Protein AF-A0A1B2ETP3-F1 (afdb_monomer_lite)

Organism: NCBI:txid1882682

Secondary structure (DSSP, 8-state):
-PPPPSS-EEEEEEEEE--TT-SS-EEEEEEEEE-TT-SS-EEEEEEES--S-HHHHHHHHHTHHHHHHHHHHHHHHT---

pLDDT: mean 72.8, std 12.25, range [36.16, 87.31]

InterPro domains:
  IPR025668 Transposase DDE domain [PF13701] (7-80)

Sequence (81 aa):
MGWPPNEVRRSYTNFRCQSGSWARPCWEVAKVEWHPGELVPRVGFIVCNLSRPAENIVAFYNQRGTCEQWIKEGKGAVKWT

Structure (mmCIF, N/CA/C/O backbone):
data_AF-A0A1B2ETP3-F1
#
_entry.id   AF-A0A1B2ETP3-F1
#
loop_
_atom_site.group_PDB
_atom_site.id
_atom_site.type_symbol
_atom_site.label_atom_id
_atom_site.label_alt_id
_atom_site.label_comp_id
_atom_site.label_asym_id
_atom_site.label_entity_id
_atom_site.label_seq_id
_atom_site.pdbx_PDB_ins_code
_atom_site.Cartn_x
_atom_site.Cartn_y
_atom_site.Cartn_z
_atom_site.occupancy
_atom_site.B_iso_or_equiv
_atom_site.auth_seq_id
_atom_site.auth_comp_id
_atom_site.auth_asym_id
_atom_site.auth_atom_id
_atom_site.pdbx_PDB_model_num
ATOM 1 N N . MET A 1 1 ? -18.365 13.794 12.375 1.00 36.16 1 MET A N 1
ATOM 2 C CA . MET A 1 1 ? -17.599 13.049 13.397 1.00 36.16 1 MET A CA 1
ATOM 3 C C . MET A 1 1 ? -18.139 11.625 13.423 1.00 36.16 1 MET A C 1
ATOM 5 O O . MET A 1 1 ? -19.248 11.431 13.899 1.00 36.16 1 MET A O 1
ATOM 9 N N . GLY A 1 2 ? -17.463 10.678 12.769 1.00 61.25 2 GLY A N 1
ATOM 10 C CA . GLY A 1 2 ? -17.953 9.303 12.591 1.00 61.25 2 GLY A CA 1
ATOM 11 C C . GLY A 1 2 ? -17.475 8.381 13.710 1.00 61.25 2 GLY A C 1
ATOM 12 O O . GLY A 1 2 ? -16.331 8.495 14.140 1.00 61.25 2 GLY A O 1
ATOM 13 N N . TRP A 1 3 ? -18.356 7.494 14.176 1.00 55.16 3 TRP A N 1
ATOM 14 C CA . TRP A 1 3 ? -18.022 6.422 15.116 1.00 55.16 3 TRP A CA 1
ATOM 15 C C . TRP A 1 3 ? -16.881 5.545 14.574 1.00 55.16 3 TRP A C 1
ATOM 17 O O . TRP A 1 3 ? -16.854 5.286 13.366 1.00 55.16 3 TRP A O 1
ATOM 27 N N . PRO A 1 4 ? -15.957 5.071 15.431 1.00 56.72 4 PRO A N 1
ATOM 28 C CA . PRO A 1 4 ? -14.918 4.153 14.997 1.00 56.72 4 PRO A CA 1
ATOM 29 C C . PRO A 1 4 ? -15.580 2.867 14.473 1.00 56.72 4 PRO A C 1
ATOM 31 O O . PRO A 1 4 ? -16.381 2.259 15.188 1.00 56.72 4 PRO A O 1
ATOM 34 N N . PRO A 1 5 ? -15.315 2.470 13.216 1.00 61.22 5 PRO A N 1
ATOM 35 C CA . PRO A 1 5 ? -15.883 1.254 12.651 1.00 61.22 5 PRO A CA 1
ATOM 36 C C . PRO A 1 5 ? -15.427 0.034 13.459 1.00 61.22 5 PRO A C 1
ATOM 38 O O . PRO A 1 5 ? -14.262 -0.073 13.837 1.00 61.22 5 PRO A O 1
ATOM 41 N N . ASN A 1 6 ? -16.351 -0.898 13.705 1.00 70.44 6 ASN A N 1
ATOM 42 C CA . ASN A 1 6 ? -16.082 -2.145 14.435 1.00 70.44 6 ASN A CA 1
ATOM 43 C C . ASN A 1 6 ? -15.348 -3.196 13.567 1.00 70.44 6 ASN A C 1
ATOM 45 O O . ASN A 1 6 ? -15.150 -4.335 13.975 1.00 70.44 6 ASN A O 1
ATOM 49 N N . GLU A 1 7 ? -14.960 -2.824 12.346 1.00 75.69 7 GLU A N 1
ATOM 50 C CA . GLU A 1 7 ? -14.284 -3.676 11.371 1.00 75.69 7 GLU A CA 1
ATOM 51 C C . GLU A 1 7 ? -12.986 -3.030 10.874 1.00 75.69 7 GLU A C 1
ATOM 53 O O . GLU A 1 7 ? -12.811 -1.810 10.930 1.00 75.69 7 GLU A O 1
ATOM 58 N N . VAL A 1 8 ? -12.073 -3.857 10.357 1.00 80.88 8 VAL A N 1
ATOM 59 C CA . VAL A 1 8 ? -10.808 -3.373 9.796 1.00 80.88 8 VAL A CA 1
ATOM 60 C C . VAL A 1 8 ? -11.064 -2.728 8.437 1.00 80.88 8 VAL A C 1
ATOM 62 O O . VAL A 1 8 ? -11.293 -3.425 7.447 1.00 80.88 8 VAL A O 1
ATOM 65 N N . ARG A 1 9 ? -10.968 -1.398 8.362 1.00 83.50 9 ARG A N 1
ATOM 66 C CA . ARG A 1 9 ? -11.165 -0.656 7.111 1.00 83.50 9 ARG A CA 1
ATOM 67 C C . ARG A 1 9 ? -9.831 -0.417 6.417 1.00 83.50 9 ARG A C 1
ATOM 69 O O . ARG A 1 9 ? -8.926 0.178 6.997 1.00 83.50 9 ARG A O 1
ATOM 76 N N . ARG A 1 10 ? -9.714 -0.855 5.163 1.00 86.75 10 ARG A N 1
ATOM 77 C CA . ARG A 1 10 ? -8.499 -0.707 4.349 1.00 86.75 10 ARG A CA 1
ATOM 78 C C . ARG A 1 10 ? -8.752 0.277 3.215 1.00 86.75 10 ARG A C 1
ATOM 80 O O . ARG A 1 10 ? -9.721 0.121 2.479 1.00 86.75 10 ARG A O 1
ATOM 87 N N . SER A 1 11 ? -7.871 1.256 3.070 1.00 83.69 11 SER A N 1
ATOM 88 C CA . SER A 1 11 ? -7.878 2.219 1.971 1.00 83.69 11 SER A CA 1
ATOM 89 C C . SER A 1 11 ? -6.535 2.197 1.257 1.00 83.69 11 SER A C 1
ATOM 91 O O . SER A 1 11 ? -5.482 2.147 1.895 1.00 83.69 11 SER A O 1
ATOM 93 N N . TYR A 1 12 ? -6.575 2.269 -0.070 1.00 85.56 12 TYR A N 1
ATOM 94 C CA . TYR A 1 12 ? -5.389 2.266 -0.918 1.00 85.56 12 TYR A CA 1
ATOM 95 C C . TYR A 1 12 ? -5.399 3.490 -1.823 1.00 85.56 12 TYR A C 1
ATOM 97 O O . TYR A 1 12 ? -6.412 3.792 -2.449 1.00 85.56 12 TYR A O 1
ATOM 105 N N . THR A 1 13 ? -4.268 4.177 -1.924 1.00 84.19 13 THR A N 1
ATOM 106 C CA . THR A 1 13 ? -4.071 5.254 -2.898 1.00 84.19 13 THR A CA 1
ATOM 107 C C . THR A 1 13 ? -2.744 5.062 -3.609 1.00 84.19 13 THR A C 1
ATOM 109 O O . THR A 1 13 ? -1.784 4.597 -3.001 1.00 84.19 13 THR A O 1
ATOM 112 N N . ASN A 1 14 ? -2.693 5.376 -4.902 1.00 82.69 14 ASN A N 1
ATOM 113 C CA . ASN A 1 14 ? -1.457 5.355 -5.677 1.00 82.69 14 ASN A CA 1
ATOM 114 C C . ASN A 1 14 ? -1.134 6.765 -6.167 1.00 82.69 14 ASN A C 1
ATOM 116 O O . ASN A 1 14 ? -2.027 7.513 -6.558 1.00 82.69 14 ASN A O 1
ATOM 120 N N . PHE A 1 15 ? 0.144 7.118 -6.145 1.00 81.25 15 PHE A N 1
ATOM 121 C CA . PHE A 1 15 ? 0.651 8.378 -6.668 1.00 81.25 15 PHE A CA 1
ATOM 122 C C . PHE A 1 15 ? 2.053 8.176 -7.236 1.00 81.25 15 PHE A C 1
ATOM 124 O O . PHE A 1 15 ? 2.731 7.196 -6.935 1.00 81.25 15 PHE A O 1
ATOM 131 N N . ARG A 1 16 ? 2.499 9.087 -8.102 1.00 82.00 16 ARG A N 1
ATOM 132 C CA . ARG A 1 16 ? 3.880 9.061 -8.594 1.00 82.00 16 ARG A CA 1
ATOM 133 C C . ARG A 1 16 ? 4.781 9.792 -7.617 1.00 82.00 16 ARG A C 1
ATOM 135 O O . ARG A 1 16 ? 4.496 10.927 -7.249 1.00 82.00 16 ARG A O 1
ATOM 142 N N . CYS A 1 17 ? 5.878 9.148 -7.254 1.00 75.81 17 CYS A N 1
ATOM 143 C CA . CYS A 1 17 ? 6.908 9.708 -6.400 1.00 75.81 17 CYS A CA 1
ATOM 144 C C . CYS A 1 17 ? 8.255 9.598 -7.118 1.00 75.81 17 CYS A C 1
ATOM 146 O O . CYS A 1 17 ? 8.591 8.559 -7.694 1.00 75.81 17 CYS A O 1
ATOM 148 N N . GLN A 1 18 ? 9.025 10.683 -7.104 1.00 76.75 18 GLN A N 1
ATOM 149 C CA . GLN A 1 18 ? 10.409 10.683 -7.558 1.00 76.75 18 GLN A CA 1
ATOM 150 C C . GLN A 1 18 ? 11.289 10.998 -6.356 1.00 76.75 18 GLN A C 1
ATOM 152 O O . GLN A 1 18 ? 11.456 12.151 -5.968 1.00 76.75 18 GLN A O 1
ATOM 157 N N . SER A 1 19 ? 11.834 9.947 -5.750 1.00 70.12 19 SER A N 1
ATOM 158 C CA . SER A 1 19 ? 12.891 10.103 -4.756 1.00 70.12 19 SER A CA 1
ATOM 159 C C . SER A 1 19 ? 14.179 10.527 -5.468 1.00 70.12 19 SER A C 1
ATOM 161 O O . SER A 1 19 ? 14.462 10.051 -6.569 1.00 70.12 19 SER A O 1
ATOM 163 N N . GLY A 1 20 ? 14.953 11.429 -4.856 1.00 71.25 20 GLY A N 1
ATOM 164 C CA . GLY A 1 20 ? 16.098 12.094 -5.494 1.00 71.25 20 GLY A CA 1
ATOM 165 C C . GLY A 1 20 ? 17.171 11.151 -6.052 1.00 71.25 20 GLY A C 1
ATOM 166 O O . GLY A 1 20 ? 17.891 11.527 -6.970 1.00 71.25 20 GLY A O 1
ATOM 167 N N . SER A 1 21 ? 17.242 9.913 -5.560 1.00 76.31 21 SER A N 1
ATOM 168 C CA . SER A 1 21 ? 18.188 8.895 -6.036 1.00 76.31 21 SER A CA 1
ATOM 169 C C . SER A 1 21 ? 17.711 8.113 -7.269 1.00 76.31 21 SER A C 1
ATOM 171 O O . SER A 1 21 ? 18.458 7.287 -7.791 1.00 76.31 21 SER A O 1
ATOM 173 N N . TRP A 1 22 ? 16.474 8.318 -7.734 1.00 77.06 22 TRP A N 1
ATOM 174 C CA . TRP A 1 22 ? 15.876 7.544 -8.824 1.00 77.06 22 TRP A CA 1
ATOM 175 C C . TRP A 1 22 ? 15.868 8.341 -10.127 1.00 77.06 22 TRP A C 1
ATOM 177 O O . TRP A 1 22 ? 15.300 9.428 -10.215 1.00 77.06 22 TRP A O 1
ATOM 187 N N . ALA A 1 23 ? 16.449 7.754 -11.177 1.00 75.62 23 ALA A N 1
ATOM 188 C CA . ALA A 1 23 ? 16.511 8.364 -12.508 1.00 75.62 23 ALA A CA 1
ATOM 189 C C . ALA A 1 23 ? 15.137 8.496 -13.191 1.00 75.62 23 ALA A C 1
ATOM 191 O O . ALA A 1 23 ? 14.985 9.248 -14.151 1.00 75.62 23 ALA A O 1
ATOM 192 N N . ARG A 1 24 ? 14.136 7.732 -12.740 1.00 76.00 24 ARG A N 1
ATOM 193 C CA . ARG A 1 24 ? 12.780 7.718 -13.296 1.00 76.00 24 ARG A CA 1
ATOM 194 C C . ARG A 1 24 ? 11.761 7.748 -12.157 1.00 76.00 24 ARG A C 1
ATOM 196 O O . ARG A 1 24 ? 12.018 7.121 -11.130 1.00 76.00 24 ARG A O 1
ATOM 203 N N . PRO A 1 25 ? 10.615 8.429 -12.331 1.00 75.88 25 PRO A N 1
ATOM 204 C CA . PRO A 1 25 ? 9.552 8.431 -11.336 1.00 75.88 25 PRO A CA 1
ATOM 205 C C . PRO A 1 25 ? 8.974 7.023 -11.162 1.00 75.88 25 PRO A C 1
ATOM 207 O O . PRO A 1 25 ? 8.758 6.296 -12.136 1.00 75.88 25 PRO A O 1
ATOM 210 N N . CYS A 1 26 ? 8.708 6.660 -9.913 1.00 77.00 26 CYS A N 1
ATOM 211 C CA . CYS A 1 26 ? 8.132 5.381 -9.515 1.00 77.00 26 CYS A CA 1
ATOM 212 C C . CYS A 1 26 ? 6.668 5.581 -9.117 1.00 77.00 26 CYS A C 1
ATOM 214 O O . CYS A 1 26 ? 6.260 6.682 -8.741 1.00 77.00 26 CYS A O 1
ATOM 216 N N . TRP A 1 27 ? 5.875 4.514 -9.154 1.00 79.31 27 TRP A N 1
ATOM 217 C CA . TRP A 1 27 ? 4.563 4.515 -8.519 1.00 79.31 27 TRP A CA 1
ATOM 218 C C . TRP A 1 27 ? 4.715 4.133 -7.050 1.00 79.31 27 TRP A C 1
ATOM 220 O O . TRP A 1 27 ? 5.310 3.113 -6.718 1.00 79.31 27 TRP A O 1
ATOM 230 N N . GLU A 1 28 ? 4.166 4.940 -6.160 1.00 80.50 28 GLU A N 1
ATOM 231 C CA . GLU A 1 28 ? 4.085 4.662 -4.735 1.00 80.50 28 GLU A CA 1
ATOM 232 C C . GLU A 1 28 ? 2.625 4.414 -4.365 1.00 80.50 28 GLU A C 1
ATOM 234 O O . GLU A 1 28 ? 1.728 5.160 -4.759 1.00 80.50 28 GLU A O 1
ATOM 239 N N . VAL A 1 29 ? 2.378 3.330 -3.638 1.00 84.75 29 VAL A N 1
ATOM 240 C CA . VAL A 1 29 ? 1.064 2.980 -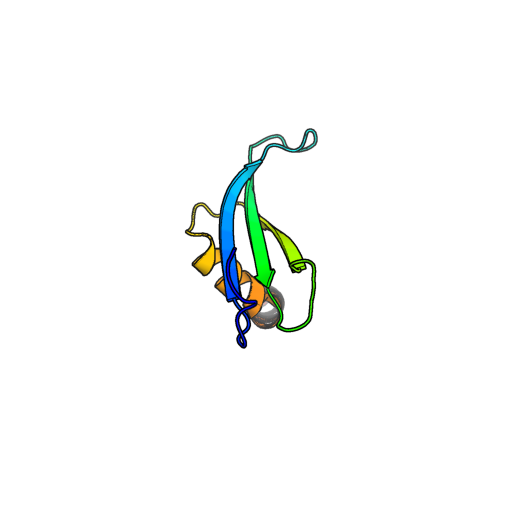3.113 1.00 84.75 29 VAL A CA 1
ATOM 241 C C . VAL A 1 29 ? 1.088 3.158 -1.608 1.00 84.75 29 VAL A C 1
ATOM 243 O O . VAL A 1 29 ? 1.820 2.452 -0.917 1.00 84.75 29 VAL A O 1
ATOM 246 N N . ALA A 1 30 ? 0.255 4.058 -1.096 1.00 86.00 30 ALA A N 1
ATOM 247 C CA . ALA A 1 30 ? -0.002 4.163 0.330 1.00 86.00 30 ALA A CA 1
ATOM 248 C C . ALA A 1 30 ? -1.190 3.270 0.706 1.00 86.00 30 ALA A C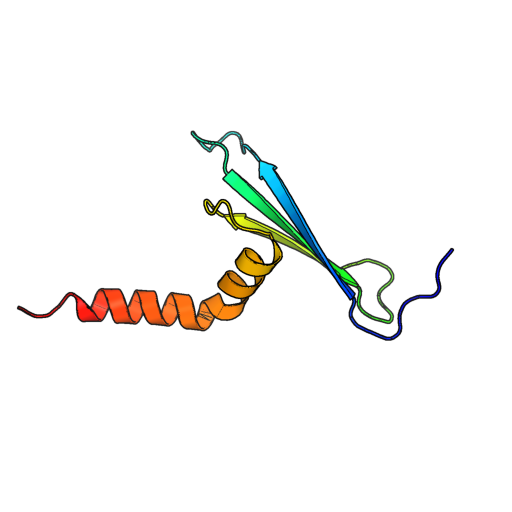 1
ATOM 250 O O . ALA A 1 30 ? -2.281 3.350 0.132 1.00 86.00 30 ALA A O 1
ATOM 251 N N . LYS A 1 31 ? -0.953 2.408 1.689 1.00 86.06 31 LYS A N 1
ATOM 252 C CA . LYS A 1 31 ? -1.921 1.527 2.332 1.00 86.06 31 LYS A CA 1
ATOM 253 C C . LYS A 1 31 ? -2.245 2.108 3.699 1.00 86.06 31 LYS A C 1
ATOM 255 O O . LYS A 1 31 ? -1.344 2.277 4.512 1.00 86.06 31 LYS A O 1
ATOM 260 N N . VAL A 1 32 ? -3.519 2.384 3.951 1.00 85.75 32 VAL A N 1
ATOM 261 C CA . VAL A 1 32 ? -4.020 2.895 5.229 1.00 85.75 32 VAL A CA 1
ATOM 262 C C . VAL A 1 32 ? -4.992 1.870 5.799 1.00 85.75 32 VAL A C 1
ATOM 264 O O . VAL A 1 32 ? -6.011 1.571 5.178 1.00 85.75 32 VAL A O 1
ATOM 267 N N . GLU A 1 33 ? -4.681 1.317 6.965 1.00 87.31 33 GLU A N 1
ATOM 268 C CA . GLU A 1 33 ? -5.507 0.329 7.658 1.00 87.31 33 GLU A CA 1
ATOM 269 C C . GLU A 1 33 ? -5.980 0.881 9.001 1.00 87.31 33 GLU A C 1
ATOM 271 O O . GLU A 1 33 ? -5.182 1.231 9.868 1.00 87.31 33 GLU A O 1
ATOM 276 N N . TRP A 1 3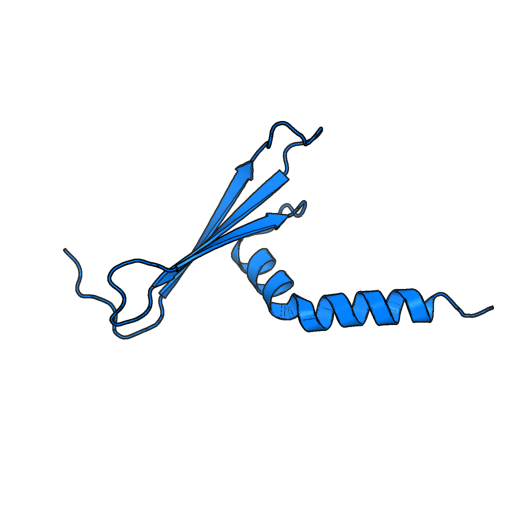4 ? -7.295 0.945 9.176 1.00 84.75 34 TRP A N 1
ATOM 277 C CA . TRP A 1 34 ? -7.939 1.305 10.431 1.00 84.75 34 TRP A CA 1
ATOM 278 C C . TRP A 1 34 ? -8.294 0.042 11.196 1.00 84.75 34 TRP A C 1
ATOM 280 O O . TRP A 1 34 ? -9.047 -0.788 10.688 1.00 84.75 34 TRP A O 1
ATOM 290 N N . HIS A 1 35 ? -7.769 -0.088 12.411 1.00 83.75 35 HIS A N 1
ATOM 291 C CA . HIS A 1 35 ? -8.094 -1.183 13.316 1.00 83.75 35 HIS A CA 1
ATOM 292 C C . HIS A 1 35 ? -9.020 -0.688 14.437 1.00 83.75 35 HIS A C 1
ATOM 294 O O . HIS A 1 35 ? -8.805 0.410 14.960 1.00 83.75 35 HIS A O 1
ATOM 300 N N . PRO A 1 36 ? -10.043 -1.470 14.828 1.00 82.12 36 PRO A N 1
ATOM 301 C CA . PRO A 1 36 ? -10.918 -1.101 15.933 1.00 82.12 36 PRO A CA 1
ATOM 302 C C . PRO A 1 36 ? -10.108 -1.000 17.233 1.00 82.12 36 PRO A C 1
ATOM 304 O O . PRO A 1 36 ? -9.343 -1.902 17.569 1.00 82.12 36 PRO A O 1
ATOM 307 N N . GLY A 1 37 ? -10.264 0.114 17.953 1.00 81.62 37 GLY A N 1
ATOM 308 C CA . GLY A 1 37 ? -9.525 0.402 19.189 1.00 81.62 37 GLY A CA 1
ATOM 309 C C . GLY A 1 37 ? -8.185 1.125 18.998 1.00 81.62 37 GLY A C 1
ATOM 310 O O . GLY A 1 37 ? -7.609 1.579 19.983 1.00 81.62 37 GLY A O 1
ATOM 311 N N . GLU A 1 38 ? -7.707 1.299 17.762 1.00 82.25 38 GLU A N 1
ATOM 312 C CA . GLU A 1 38 ? -6.515 2.100 17.460 1.00 82.25 38 GLU A CA 1
ATOM 313 C C . GLU A 1 38 ? -6.916 3.548 17.124 1.00 82.25 38 GLU A C 1
ATOM 315 O O . GLU A 1 38 ? -7.727 3.800 16.234 1.00 82.25 38 GLU A O 1
ATOM 320 N N . LEU A 1 39 ? -6.348 4.519 17.850 1.00 83.88 39 LEU A N 1
ATOM 321 C CA . LEU A 1 39 ? -6.588 5.956 17.625 1.00 83.88 39 LEU A CA 1
ATOM 322 C C . LEU A 1 39 ? -5.982 6.461 16.309 1.00 83.88 39 LEU A C 1
ATOM 324 O O . LEU A 1 39 ? -6.423 7.476 15.772 1.00 83.88 39 LEU A O 1
ATOM 328 N N . VAL A 1 40 ? -4.959 5.768 15.809 1.00 83.19 40 VAL A N 1
ATOM 329 C CA . VAL A 1 40 ? -4.220 6.122 14.598 1.00 83.19 40 VAL A CA 1
ATOM 330 C C . VAL A 1 40 ? -4.273 4.967 13.601 1.00 83.19 40 VAL A C 1
ATOM 332 O O . VAL A 1 40 ? -4.202 3.809 14.013 1.00 83.19 40 VAL A O 1
ATOM 335 N N . PRO A 1 41 ? -4.397 5.244 12.293 1.00 85.06 41 PRO A N 1
ATOM 336 C CA . PRO A 1 41 ? -4.350 4.195 11.293 1.00 85.06 41 PRO A CA 1
ATOM 337 C C . PRO A 1 41 ? -2.919 3.693 11.109 1.00 85.06 41 PRO A C 1
ATOM 339 O O . PRO A 1 41 ? -1.950 4.450 11.205 1.00 85.06 41 PRO A O 1
ATOM 342 N N . ARG A 1 42 ? -2.791 2.425 10.732 1.00 86.44 42 ARG A N 1
ATOM 343 C CA . ARG A 1 42 ? -1.524 1.853 10.285 1.00 86.44 42 ARG A CA 1
ATOM 344 C C . ARG A 1 42 ? -1.298 2.242 8.835 1.00 86.44 42 ARG A C 1
ATOM 346 O O . ARG A 1 42 ? -2.108 1.910 7.968 1.00 86.44 42 ARG A O 1
ATOM 353 N N . VAL A 1 43 ? -0.206 2.953 8.574 1.00 82.06 43 VAL A N 1
ATOM 354 C CA . VAL A 1 43 ? 0.153 3.412 7.229 1.00 82.06 43 VAL A CA 1
ATOM 355 C C . VAL A 1 43 ? 1.396 2.670 6.752 1.00 82.06 43 VAL A C 1
ATOM 357 O O . VAL A 1 43 ? 2.402 2.616 7.454 1.00 82.06 43 VAL A O 1
ATOM 360 N N . GLY A 1 44 ? 1.322 2.096 5.554 1.00 84.00 44 GLY A N 1
ATOM 361 C CA . GLY A 1 44 ? 2.446 1.461 4.872 1.00 84.00 44 GLY A CA 1
ATOM 362 C C . GLY A 1 44 ? 2.589 1.975 3.445 1.00 84.00 44 GLY A C 1
A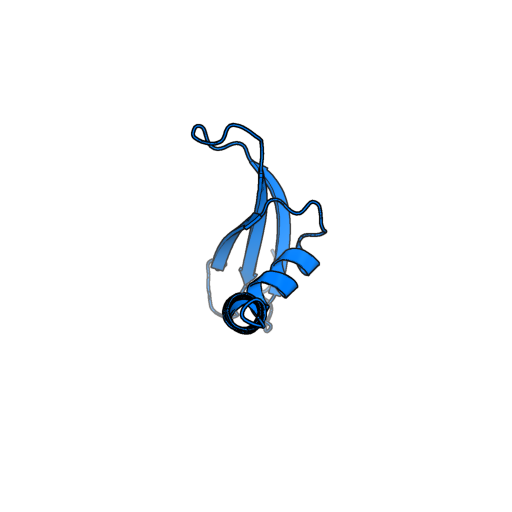TOM 363 O O . GLY A 1 44 ? 1.597 2.329 2.810 1.00 84.00 44 GLY A O 1
ATOM 364 N N . PHE A 1 45 ? 3.816 1.983 2.928 1.00 79.81 45 PHE A N 1
ATOM 365 C CA . PHE A 1 45 ? 4.121 2.427 1.569 1.00 79.81 45 PHE A CA 1
ATOM 366 C C . PHE A 1 45 ? 4.717 1.274 0.765 1.00 79.81 45 PHE A C 1
ATOM 368 O O . PHE A 1 45 ? 5.592 0.552 1.245 1.00 79.81 45 PHE A O 1
ATOM 375 N N . ILE A 1 46 ? 4.242 1.098 -0.463 1.00 80.06 46 ILE A N 1
ATOM 376 C CA . ILE A 1 46 ? 4.762 0.121 -1.417 1.00 80.06 46 ILE A CA 1
ATOM 377 C C . ILE A 1 46 ? 5.243 0.890 -2.638 1.00 80.06 46 ILE A C 1
ATOM 379 O O . ILE A 1 46 ? 4.447 1.482 -3.362 1.00 80.06 46 ILE A O 1
ATOM 383 N N . VAL A 1 47 ? 6.545 0.846 -2.893 1.00 76.44 47 VAL A N 1
ATOM 384 C CA . VAL A 1 47 ? 7.114 1.376 -4.133 1.00 76.44 47 VAL A CA 1
ATOM 385 C C . VAL A 1 47 ? 7.024 0.294 -5.203 1.00 76.44 47 VAL A C 1
ATOM 387 O O . VAL A 1 47 ? 7.484 -0.831 -5.008 1.00 76.44 47 VAL A O 1
ATOM 390 N N . CYS A 1 48 ? 6.440 0.624 -6.347 1.00 73.88 48 CYS A N 1
ATOM 391 C CA . CYS A 1 48 ? 6.314 -0.267 -7.487 1.00 73.88 48 CYS A CA 1
ATOM 392 C C . CYS A 1 48 ? 6.595 0.473 -8.805 1.00 73.88 48 CYS A C 1
ATOM 394 O O . CYS A 1 48 ? 6.415 1.680 -8.940 1.00 73.88 48 CYS A O 1
ATOM 396 N N . ASN A 1 49 ? 7.048 -0.263 -9.817 1.00 72.75 49 ASN A N 1
ATOM 397 C CA . ASN A 1 49 ? 7.169 0.264 -11.183 1.00 72.75 49 ASN A CA 1
ATOM 398 C C . ASN A 1 49 ? 5.886 0.008 -12.008 1.00 72.75 49 ASN A C 1
ATOM 400 O O . ASN A 1 49 ? 5.759 0.421 -13.154 1.00 72.75 49 ASN A O 1
ATOM 404 N N . LEU A 1 50 ? 4.906 -0.684 -11.424 1.00 70.38 50 LEU A N 1
ATOM 405 C CA . LEU A 1 50 ? 3.705 -1.143 -12.111 1.00 70.38 50 LEU A CA 1
ATOM 406 C C . LEU A 1 50 ? 2.655 -0.029 -12.166 1.00 70.38 50 LEU A C 1
ATOM 408 O O . LEU A 1 50 ? 2.188 0.445 -11.138 1.00 70.38 50 LEU A O 1
ATOM 412 N N . SER A 1 51 ? 2.211 0.331 -13.371 1.00 70.62 51 SER A N 1
ATOM 413 C CA . SER A 1 51 ? 1.068 1.231 -13.573 1.00 70.62 51 SER A CA 1
ATOM 414 C C . SER A 1 51 ? -0.250 0.450 -13.470 1.00 70.62 51 SER A C 1
ATOM 416 O O . SER A 1 51 ? -0.925 0.212 -14.470 1.00 70.62 51 SER A O 1
ATOM 418 N N . ARG A 1 52 ? -0.579 -0.034 -12.268 1.00 77.00 52 ARG A N 1
ATOM 419 C CA . ARG A 1 52 ? -1.786 -0.825 -11.960 1.00 77.00 52 ARG A CA 1
ATOM 420 C C . ARG A 1 52 ? -2.581 -0.126 -10.844 1.00 77.00 52 ARG A C 1
ATOM 422 O O . ARG A 1 52 ? -2.000 0.661 -10.103 1.00 77.00 52 ARG A O 1
A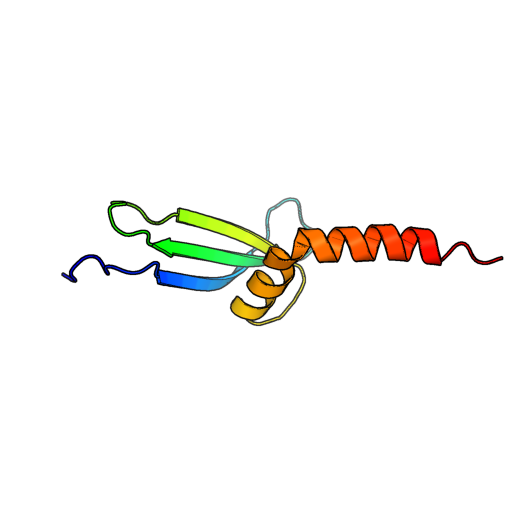TOM 429 N N . PRO A 1 53 ? -3.889 -0.390 -10.691 1.00 81.62 53 PRO A N 1
ATOM 430 C CA . PRO A 1 53 ? -4.642 0.141 -9.558 1.00 81.62 53 PRO A CA 1
ATOM 431 C C . PRO A 1 53 ? -4.058 -0.358 -8.228 1.00 81.62 53 PRO A C 1
ATOM 433 O O . PRO A 1 53 ? -3.545 -1.478 -8.139 1.00 81.62 53 PRO A O 1
ATOM 436 N N . ALA A 1 54 ? -4.143 0.488 -7.199 1.00 81.44 54 ALA A N 1
ATOM 437 C CA . ALA A 1 54 ? -3.496 0.286 -5.901 1.00 81.44 54 ALA A CA 1
ATOM 438 C C . ALA A 1 54 ? -3.876 -1.050 -5.238 1.00 81.44 54 ALA A C 1
ATOM 440 O O . ALA A 1 54 ? -3.018 -1.726 -4.677 1.00 81.44 54 ALA A O 1
ATOM 441 N N . GLU A 1 55 ? -5.135 -1.468 -5.373 1.00 82.75 55 GLU A N 1
ATOM 442 C CA . GLU A 1 55 ? -5.648 -2.744 -4.861 1.00 82.75 55 GLU A CA 1
ATOM 443 C C . GLU A 1 55 ? -4.936 -3.948 -5.482 1.00 82.75 55 GLU A C 1
ATOM 445 O O . GLU A 1 55 ? -4.522 -4.858 -4.768 1.00 82.75 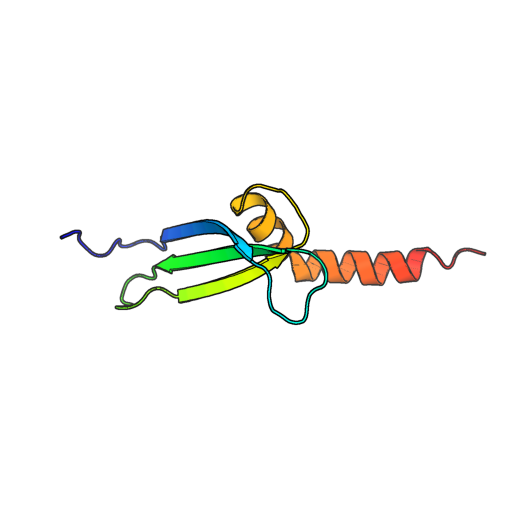55 GLU A O 1
ATOM 450 N N . ASN A 1 56 ? -4.708 -3.924 -6.798 1.00 81.62 56 ASN A N 1
ATOM 451 C CA . ASN A 1 56 ? -4.013 -5.003 -7.501 1.00 81.62 56 ASN A CA 1
ATOM 452 C C . ASN A 1 56 ? -2.534 -5.057 -7.121 1.00 81.62 56 ASN A C 1
ATOM 454 O O . ASN A 1 56 ? -1.965 -6.141 -7.014 1.00 81.62 56 ASN A O 1
ATOM 458 N N . ILE A 1 57 ? -1.909 -3.897 -6.903 1.00 79.06 57 ILE A N 1
ATOM 459 C CA . ILE A 1 57 ? -0.523 -3.820 -6.429 1.00 79.06 57 ILE A CA 1
ATOM 460 C C . ILE A 1 57 ? -0.437 -4.398 -5.016 1.00 79.06 57 ILE A C 1
ATOM 462 O O . ILE A 1 57 ? 0.414 -5.241 -4.748 1.00 79.06 57 ILE A O 1
ATOM 466 N N . VAL A 1 58 ? -1.347 -4.014 -4.121 1.00 80.62 58 VAL A N 1
ATOM 467 C CA . VAL A 1 58 ? -1.369 -4.544 -2.755 1.00 80.62 58 VAL A CA 1
ATOM 468 C C . VAL A 1 58 ? -1.661 -6.042 -2.748 1.00 80.62 58 VAL A C 1
ATOM 470 O O . VAL A 1 58 ? -0.984 -6.777 -2.040 1.00 80.62 58 VAL A O 1
ATOM 473 N N . ALA A 1 59 ? -2.611 -6.527 -3.549 1.00 82.06 59 ALA A N 1
ATOM 474 C CA . ALA A 1 59 ? -2.898 -7.955 -3.670 1.00 82.06 59 ALA A CA 1
ATOM 475 C C . ALA A 1 59 ? -1.694 -8.746 -4.207 1.00 82.06 59 ALA A C 1
ATOM 477 O O . ALA A 1 59 ? -1.425 -9.853 -3.739 1.00 82.06 59 ALA A O 1
ATOM 478 N N . PHE A 1 60 ? -0.941 -8.171 -5.148 1.00 75.06 60 PHE A N 1
ATOM 479 C CA . PHE A 1 60 ? 0.289 -8.756 -5.678 1.00 75.06 60 PHE A CA 1
ATOM 480 C C . PHE A 1 60 ? 1.390 -8.838 -4.608 1.00 75.06 60 PHE A C 1
ATOM 482 O O . PHE A 1 60 ? 1.967 -9.901 -4.393 1.00 75.06 60 PHE A O 1
ATOM 489 N N . TYR A 1 61 ? 1.641 -7.749 -3.877 1.00 72.06 61 TYR A N 1
ATOM 490 C CA . TYR A 1 61 ? 2.670 -7.713 -2.831 1.00 72.06 61 TYR A CA 1
ATOM 491 C C . TYR A 1 61 ? 2.257 -8.416 -1.527 1.00 72.06 61 TYR A C 1
ATOM 493 O O . TYR A 1 61 ? 3.120 -8.891 -0.798 1.00 72.06 61 TYR A O 1
ATOM 501 N N . ASN A 1 62 ? 0.968 -8.565 -1.221 1.00 75.44 62 ASN A N 1
ATOM 502 C CA . ASN A 1 62 ? 0.520 -9.404 -0.103 1.00 75.44 62 ASN A CA 1
ATOM 503 C C . ASN A 1 62 ? 0.757 -10.897 -0.383 1.00 75.44 62 ASN A C 1
ATOM 505 O O . ASN A 1 62 ? 0.950 -11.674 0.546 1.00 75.44 62 ASN A O 1
ATOM 509 N N . GLN A 1 63 ? 0.816 -11.293 -1.657 1.00 69.25 63 GLN A N 1
ATOM 510 C CA . GLN A 1 63 ? 1.232 -12.630 -2.093 1.00 69.25 63 GLN A CA 1
ATOM 511 C C . GLN A 1 63 ? 2.754 -12.738 -2.277 1.00 69.25 63 GLN A C 1
ATOM 513 O O . GLN A 1 63 ? 3.241 -13.677 -2.904 1.00 69.25 63 GLN A O 1
ATOM 518 N N . ARG A 1 64 ? 3.534 -11.787 -1.743 1.00 62.25 64 ARG A N 1
ATOM 519 C CA . ARG A 1 64 ? 4.985 -11.719 -1.950 1.00 62.25 64 ARG A CA 1
ATOM 520 C C . ARG A 1 64 ? 5.722 -12.974 -1.493 1.00 62.25 64 ARG A C 1
ATOM 522 O O . ARG A 1 64 ? 6.666 -13.338 -2.173 1.00 62.25 64 ARG A O 1
ATOM 529 N N . GLY A 1 65 ? 5.280 -13.674 -0.446 1.00 61.56 65 GLY A N 1
ATOM 530 C CA . GLY A 1 65 ? 5.881 -14.962 -0.064 1.00 61.56 65 GLY A CA 1
ATOM 531 C C . GLY A 1 65 ? 5.816 -15.986 -1.202 1.00 61.56 65 GLY A C 1
ATOM 532 O O . GLY A 1 65 ? 6.826 -16.584 -1.564 1.00 61.56 65 GLY A O 1
ATOM 533 N N . THR A 1 66 ? 4.657 -16.092 -1.852 1.00 60.56 66 THR A N 1
ATOM 534 C CA . THR A 1 66 ? 4.467 -16.895 -3.062 1.00 60.56 66 THR A CA 1
ATOM 535 C C . THR A 1 66 ? 5.275 -16.322 -4.223 1.00 60.56 66 THR A C 1
ATOM 537 O O . THR A 1 66 ? 5.932 -17.059 -4.938 1.00 60.56 66 THR A O 1
ATOM 540 N N . CYS A 1 67 ? 5.286 -15.004 -4.416 1.00 59.94 67 CYS A N 1
ATOM 541 C CA . CYS A 1 67 ? 5.991 -14.372 -5.532 1.00 59.94 67 CYS A CA 1
ATOM 542 C C . CYS A 1 67 ? 7.525 -14.512 -5.433 1.00 59.94 67 CYS A C 1
ATOM 544 O O . CYS A 1 67 ? 8.194 -14.749 -6.434 1.00 59.94 67 CYS A O 1
ATOM 546 N N . GLU A 1 68 ? 8.096 -14.408 -4.233 1.00 59.38 68 GLU A N 1
ATOM 547 C CA . GLU A 1 68 ? 9.505 -14.681 -3.939 1.00 59.38 68 GLU A CA 1
ATOM 548 C C . GLU A 1 68 ? 9.823 -16.168 -4.094 1.00 59.38 68 GLU A C 1
ATOM 550 O O . GLU A 1 68 ? 10.909 -16.497 -4.571 1.00 59.38 68 GLU A O 1
ATOM 555 N N . GLN A 1 69 ? 8.883 -17.052 -3.743 1.00 60.91 69 GLN A N 1
ATOM 556 C CA . GLN A 1 69 ? 8.969 -18.481 -4.033 1.00 60.91 69 GLN A CA 1
ATOM 557 C C . GLN A 1 69 ? 9.006 -18.725 -5.551 1.00 60.91 69 GLN A C 1
ATOM 559 O O . GLN A 1 69 ? 9.997 -19.267 -6.019 1.00 60.91 69 GLN A O 1
ATOM 564 N N . TRP A 1 70 ? 8.064 -18.190 -6.337 1.00 54.12 70 TRP A N 1
ATOM 565 C CA . TRP A 1 70 ? 8.051 -18.293 -7.805 1.00 54.12 70 TRP A CA 1
ATOM 566 C C . TRP A 1 70 ? 9.310 -17.712 -8.462 1.00 54.12 70 TRP A C 1
ATOM 568 O O . TRP A 1 70 ? 9.769 -18.235 -9.471 1.00 54.12 70 TRP A O 1
ATOM 578 N N . ILE A 1 71 ? 9.909 -16.649 -7.910 1.00 55.91 71 ILE A N 1
ATOM 579 C CA . ILE A 1 71 ? 11.186 -16.105 -8.407 1.00 55.91 71 ILE A CA 1
ATOM 580 C C . ILE A 1 71 ? 12.356 -17.034 -8.052 1.00 55.91 71 ILE A C 1
ATOM 582 O O . ILE A 1 71 ? 13.253 -17.221 -8.874 1.00 55.91 71 ILE A O 1
ATOM 586 N N . LYS A 1 72 ? 12.378 -17.616 -6.847 1.00 65.00 72 LYS A N 1
ATOM 587 C CA . LYS A 1 72 ? 13.392 -18.605 -6.442 1.00 65.00 72 LYS A CA 1
ATOM 588 C C . LYS A 1 72 ? 13.275 -19.886 -7.271 1.00 65.00 72 LYS A C 1
ATOM 590 O O . LYS A 1 72 ? 14.276 -20.351 -7.807 1.00 65.00 72 LYS A O 1
ATOM 595 N N . GLU A 1 73 ? 12.060 -20.399 -7.428 1.00 61.16 73 GLU A N 1
ATOM 596 C CA . GLU A 1 73 ? 11.719 -21.565 -8.244 1.00 61.16 73 GLU A CA 1
ATOM 597 C C . GLU A 1 73 ? 11.994 -21.295 -9.725 1.00 61.16 73 GLU A C 1
ATOM 599 O O . GLU A 1 73 ? 12.645 -22.101 -10.378 1.00 61.16 73 GLU A O 1
ATOM 604 N N . GLY A 1 74 ? 11.622 -20.123 -10.243 1.00 52.72 74 GLY A N 1
ATOM 605 C CA . GLY A 1 74 ? 11.883 -19.707 -11.622 1.00 52.72 74 GLY A CA 1
ATOM 606 C C . GLY A 1 74 ? 13.372 -19.533 -11.939 1.00 52.72 74 GLY A C 1
ATOM 607 O O . GLY A 1 74 ? 13.820 -19.922 -13.014 1.00 52.72 74 GLY A O 1
ATOM 608 N N . LYS A 1 75 ? 14.177 -19.025 -10.993 1.00 55.69 75 LYS A N 1
ATOM 609 C CA . LYS A 1 75 ? 15.648 -18.999 -11.119 1.00 55.69 75 LYS A CA 1
ATOM 610 C C . LYS A 1 75 ? 16.262 -20.402 -11.078 1.00 55.69 75 LYS A C 1
ATOM 612 O O . LYS A 1 75 ? 17.274 -20.629 -11.735 1.00 55.69 75 LYS A O 1
ATOM 617 N N . GLY A 1 76 ? 15.664 -21.330 -10.330 1.00 56.81 76 GLY A N 1
ATOM 618 C CA . GLY A 1 76 ? 16.050 -22.744 -10.321 1.00 56.81 76 GLY A CA 1
ATOM 619 C C . GLY A 1 76 ? 15.630 -23.498 -11.587 1.00 56.81 76 GLY A C 1
ATOM 620 O O . GLY A 1 76 ? 16.356 -24.377 -12.037 1.00 56.81 76 GLY A O 1
ATOM 621 N N . ALA A 1 77 ? 14.505 -23.118 -12.197 1.00 54.75 77 ALA A N 1
ATOM 622 C CA . ALA A 1 77 ? 13.918 -23.777 -13.362 1.00 54.75 77 ALA A CA 1
ATOM 623 C C . ALA A 1 77 ? 14.581 -23.411 -14.702 1.00 54.75 77 ALA A C 1
ATOM 625 O O . ALA A 1 77 ? 14.395 -24.125 -15.676 1.00 54.75 77 ALA A O 1
ATOM 626 N N . VAL A 1 78 ? 15.379 -22.340 -14.777 1.00 53.97 78 VAL A N 1
ATOM 627 C CA . VAL A 1 78 ? 16.180 -22.016 -15.980 1.00 53.97 78 VAL A CA 1
ATOM 628 C C . VAL A 1 78 ? 17.470 -22.854 -16.062 1.00 53.97 78 VAL A C 1
ATOM 630 O O . VAL A 1 78 ? 18.152 -22.846 -17.081 1.00 53.97 78 VAL A O 1
ATOM 633 N N . LYS A 1 79 ? 17.790 -23.660 -15.038 1.00 50.19 79 LYS A N 1
ATOM 634 C CA . LYS A 1 79 ? 18.776 -24.744 -15.161 1.00 50.19 79 LYS A CA 1
ATOM 635 C C . LYS A 1 79 ? 18.119 -26.003 -15.743 1.00 50.19 79 LYS A C 1
ATOM 637 O O . LYS A 1 79 ? 17.915 -26.980 -15.033 1.00 50.19 79 LYS A O 1
ATOM 642 N N . TRP A 1 80 ? 17.839 -25.993 -17.041 1.00 39.69 80 TRP A N 1
ATOM 643 C CA . TRP A 1 80 ? 17.748 -27.223 -17.830 1.00 39.69 80 TRP A CA 1
ATOM 644 C C . TRP A 1 80 ? 18.609 -27.042 -19.084 1.00 39.69 80 TRP A C 1
ATOM 646 O O . TRP A 1 80 ? 18.222 -26.301 -19.978 1.00 39.69 80 TRP A O 1
ATOM 656 N N . THR A 1 81 ? 19.771 -27.709 -19.039 1.00 42.66 81 THR A N 1
ATOM 657 C CA . THR A 1 81 ? 20.783 -27.976 -20.086 1.00 42.66 81 THR A CA 1
ATOM 658 C C . THR A 1 81 ? 21.370 -26.789 -20.847 1.00 42.66 81 THR A C 1
ATOM 660 O O . THR A 1 81 ? 20.689 -26.197 -21.707 1.00 42.66 81 THR A O 1
#

Foldseek 3Di:
DDDQDQDKDKDKDWDWDDDPVDPDIWIKMWIWIRHPPDPGTDIDIDTHRDPDPRVVVCVVVVCVVVVVVCVVVVVVVVPDD

Radius of gyration: 17.22 Å; chains: 1; bounding box: 39×41×39 Å